Protein AF-A0A3A9APU2-F1 (afdb_monomer_lite)

Secondary structure (DSSP, 8-state):
-EEEEEE---SS--SEEEEEEEEEESSHHHHHHHHHHHTTTEEEEEE-S--SSS-EEEEEEEEEESS-----------

pLDDT: mean 78.95, std 14.99, range [45.81, 93.69]

Sequence (78 aa):
MEITVWRWQSEVESDTMAVKVRISYEKPQELHTVTEMLKPIIKSCKADKGENGRYKKAYLEVDISDGKAQKGVNSPLI

Organism: NCBI:txid2320100

Radius of gyration: 15.42 Å; chains: 1; bounding box: 42×16×51 Å

Foldseek 3Di:
DDKDKDFDDDPDDDQWTKIKIKDKAQDVVVVVVVCVVQVVFWPDKDWDPDDPDNITMMMTIGIHGPDDDPPPPPPPDD

Structure (mmCIF, N/CA/C/O backbone):
data_AF-A0A3A9APU2-F1
#
_entry.id   AF-A0A3A9APU2-F1
#
loop_
_atom_site.group_PDB
_atom_site.id
_atom_site.type_symbol
_atom_site.label_atom_id
_atom_site.label_alt_id
_atom_site.label_comp_id
_atom_site.label_asym_id
_atom_site.label_entity_id
_atom_site.label_seq_id
_atom_site.pdbx_PDB_ins_code
_atom_site.Cartn_x
_atom_site.Cartn_y
_atom_site.Cartn_z
_atom_site.occupancy
_atom_site.B_iso_or_equiv
_atom_site.auth_seq_id
_atom_site.auth_comp_id
_atom_site.auth_asym_id
_atom_site.auth_atom_id
_atom_site.pdbx_PDB_model_num
ATOM 1 N N . MET A 1 1 ? -7.554 10.096 4.083 1.00 82.19 1 MET A N 1
ATOM 2 C CA . MET A 1 1 ? -6.361 9.458 3.484 1.00 82.19 1 MET A CA 1
ATOM 3 C C . MET A 1 1 ? -5.329 10.499 3.055 1.00 82.19 1 MET A C 1
ATOM 5 O O . MET A 1 1 ? -5.715 11.509 2.481 1.00 82.19 1 MET A O 1
ATOM 9 N N . GLU A 1 2 ? -4.043 10.237 3.298 1.00 88.88 2 GLU A N 1
ATOM 10 C CA . GLU A 1 2 ? -2.898 11.007 2.776 1.00 88.88 2 GLU A CA 1
ATOM 11 C C . GLU A 1 2 ? -1.968 10.064 1.995 1.00 88.88 2 GLU A C 1
ATOM 13 O O . GLU A 1 2 ? -1.707 8.948 2.449 1.00 88.88 2 GLU A O 1
ATOM 18 N N . ILE A 1 3 ? -1.461 10.506 0.840 1.00 88.12 3 ILE A N 1
ATOM 19 C CA . ILE A 1 3 ? -0.490 9.764 0.025 1.00 88.12 3 ILE A CA 1
ATOM 20 C C . ILE A 1 3 ? 0.772 10.615 -0.119 1.00 88.12 3 ILE A C 1
ATOM 22 O O . ILE A 1 3 ? 0.711 11.752 -0.578 1.00 88.12 3 ILE A O 1
ATOM 26 N N . THR A 1 4 ? 1.922 10.060 0.254 1.00 89.31 4 THR A N 1
ATOM 27 C CA . THR A 1 4 ? 3.233 10.704 0.107 1.00 89.31 4 THR A CA 1
ATOM 28 C C . THR A 1 4 ? 4.125 9.844 -0.775 1.00 89.31 4 THR A C 1
ATOM 30 O O 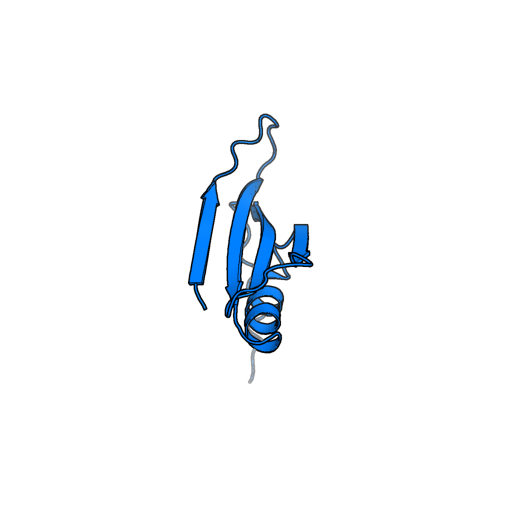. THR A 1 4 ? 4.199 8.632 -0.582 1.00 89.31 4 THR A O 1
ATOM 33 N N . VAL A 1 5 ? 4.823 10.460 -1.725 1.00 87.94 5 VAL A N 1
ATOM 34 C CA . VAL A 1 5 ? 5.623 9.751 -2.728 1.00 87.94 5 VAL A CA 1
ATOM 35 C C . VAL A 1 5 ? 7.081 10.177 -2.626 1.00 87.94 5 VAL A C 1
ATOM 37 O O . VAL A 1 5 ? 7.379 11.368 -2.600 1.00 87.94 5 VAL A O 1
ATOM 40 N N . TRP A 1 6 ? 7.983 9.199 -2.591 1.00 85.31 6 TRP A N 1
ATOM 41 C CA . TRP A 1 6 ? 9.428 9.401 -2.543 1.00 85.31 6 TRP A CA 1
ATOM 42 C C . TRP A 1 6 ? 10.077 8.698 -3.731 1.00 85.31 6 TRP A C 1
ATOM 44 O O . TRP A 1 6 ? 9.838 7.510 -3.966 1.00 85.31 6 TRP A O 1
ATOM 54 N N . ARG A 1 7 ? 10.925 9.416 -4.469 1.00 79.94 7 ARG A N 1
ATOM 55 C CA . ARG A 1 7 ? 11.753 8.810 -5.514 1.00 79.94 7 ARG A CA 1
ATOM 56 C C . ARG A 1 7 ? 12.887 8.034 -4.852 1.00 79.94 7 ARG A C 1
ATOM 58 O O . ARG A 1 7 ? 13.642 8.607 -4.071 1.00 79.94 7 ARG A O 1
ATOM 65 N N . TRP A 1 8 ? 12.999 6.748 -5.165 1.00 72.44 8 TRP A N 1
ATOM 66 C CA . TRP A 1 8 ? 14.091 5.910 -4.692 1.00 72.44 8 TRP A CA 1
ATOM 67 C C . TRP A 1 8 ? 15.154 5.835 -5.791 1.00 72.44 8 TRP A C 1
ATOM 69 O O . TRP A 1 8 ? 14.900 5.301 -6.868 1.00 72.44 8 TRP A O 1
ATOM 79 N N . GLN A 1 9 ? 16.334 6.414 -5.562 1.00 58.88 9 GLN A N 1
ATOM 80 C CA . GLN A 1 9 ? 17.468 6.233 -6.471 1.00 58.88 9 GLN A CA 1
ATOM 81 C C . GLN A 1 9 ? 18.064 4.845 -6.224 1.00 58.88 9 GLN A C 1
ATOM 83 O O . GLN A 1 9 ? 18.765 4.631 -5.240 1.00 58.88 9 GLN A O 1
ATOM 88 N N . SER A 1 10 ? 17.720 3.888 -7.088 1.00 59.00 10 SER A N 1
ATOM 89 C CA . SER A 1 10 ? 18.366 2.577 -7.134 1.00 59.00 10 SER A CA 1
ATOM 90 C C . SER A 1 10 ? 19.523 2.627 -8.125 1.00 59.00 10 SER A C 1
ATOM 92 O O . SER A 1 10 ? 19.342 3.043 -9.266 1.00 59.00 10 SER A O 1
ATOM 94 N N . GLU A 1 11 ? 20.693 2.174 -7.693 1.00 56.69 11 GLU A N 1
ATOM 95 C CA . GLU A 1 11 ? 21.945 2.148 -8.453 1.00 56.69 11 GLU A CA 1
ATOM 96 C C . GLU A 1 11 ? 22.041 0.871 -9.310 1.00 56.69 11 GLU A C 1
ATOM 98 O O . GLU A 1 11 ? 23.012 0.128 -9.244 1.00 56.69 11 GLU A O 1
ATOM 103 N N . VAL A 1 12 ? 20.982 0.549 -10.059 1.00 57.09 12 VAL A N 1
ATOM 104 C CA . VAL A 1 12 ? 21.023 -0.500 -11.089 1.00 57.09 12 VAL A CA 1
ATOM 105 C C . VAL A 1 12 ? 20.274 -0.015 -12.326 1.00 57.09 12 VAL A C 1
ATOM 107 O O . VAL A 1 12 ? 19.100 0.347 -12.254 1.00 57.09 12 VAL A O 1
ATOM 110 N N . GLU A 1 13 ? 20.981 0.027 -13.453 1.00 58.97 13 GLU A N 1
ATOM 111 C CA . GLU A 1 13 ? 20.436 0.323 -14.777 1.00 58.97 13 GLU A CA 1
ATOM 112 C C . GLU A 1 13 ? 19.367 -0.710 -15.150 1.00 58.97 13 GLU A C 1
ATOM 114 O O . GLU A 1 13 ? 19.650 -1.890 -15.350 1.00 58.97 13 GLU A O 1
ATOM 119 N N . SER A 1 14 ? 18.116 -0.275 -15.224 1.00 60.50 14 SER A N 1
ATOM 120 C CA . SER A 1 14 ? 17.000 -0.974 -15.866 1.00 60.50 14 SER A CA 1
ATOM 121 C C . SER A 1 14 ? 15.932 0.079 -16.166 1.00 60.50 14 SER A C 1
ATOM 123 O O . SER A 1 14 ? 15.807 1.034 -15.400 1.00 60.50 14 SER A O 1
ATOM 125 N N . ASP A 1 15 ? 15.178 -0.070 -17.259 1.00 68.50 15 ASP A N 1
ATOM 126 C CA . ASP A 1 15 ? 14.195 0.884 -17.827 1.00 68.50 15 ASP A CA 1
ATOM 127 C C . ASP A 1 15 ? 13.000 1.279 -16.912 1.00 68.50 15 ASP A C 1
ATOM 129 O O . ASP A 1 15 ? 11.937 1.706 -17.376 1.00 68.50 15 ASP A O 1
ATOM 133 N N . THR A 1 16 ? 13.130 1.118 -15.596 1.00 71.19 16 THR A N 1
ATOM 134 C CA . THR A 1 16 ? 12.079 1.275 -14.591 1.00 71.19 16 THR A CA 1
ATOM 135 C C . THR A 1 16 ? 12.532 2.171 -13.441 1.00 71.19 16 THR A C 1
ATOM 137 O O . THR A 1 16 ? 13.505 1.876 -12.747 1.00 71.19 16 THR A O 1
ATOM 140 N N . MET A 1 17 ? 11.784 3.244 -13.180 1.00 82.75 17 MET A N 1
ATOM 141 C CA . MET A 1 17 ? 11.962 4.084 -11.999 1.00 82.75 17 MET A CA 1
ATOM 142 C C . MET A 1 17 ? 11.294 3.452 -10.777 1.00 82.75 17 MET A C 1
ATOM 144 O O . MET A 1 17 ? 10.069 3.342 -10.724 1.00 82.75 17 MET A O 1
ATOM 148 N N . ALA A 1 18 ? 12.091 3.110 -9.765 1.00 83.44 18 ALA A N 1
ATOM 149 C CA . ALA A 1 18 ? 11.583 2.653 -8.476 1.00 83.44 18 ALA A CA 1
ATOM 150 C C . ALA A 1 18 ? 11.082 3.837 -7.629 1.00 83.44 18 ALA A C 1
ATOM 152 O O . ALA A 1 18 ? 11.789 4.824 -7.392 1.00 83.44 18 ALA A O 1
ATOM 153 N N . VAL A 1 19 ? 9.848 3.739 -7.141 1.00 88.56 19 VAL A N 1
ATOM 154 C CA . VAL A 1 19 ? 9.207 4.760 -6.309 1.00 88.56 19 VAL A CA 1
ATOM 155 C C . VAL A 1 19 ? 8.629 4.118 -5.058 1.00 88.56 19 VAL A C 1
ATOM 157 O O . VAL A 1 19 ? 8.019 3.051 -5.102 1.00 88.56 19 VAL A O 1
ATOM 160 N N . LYS A 1 20 ? 8.795 4.796 -3.922 1.00 90.44 20 LYS A N 1
ATOM 161 C CA . LYS A 1 20 ? 8.214 4.382 -2.647 1.00 90.44 20 LYS A CA 1
ATOM 162 C C . LYS A 1 20 ? 7.034 5.278 -2.304 1.00 90.44 20 LYS A C 1
ATOM 164 O O . LYS A 1 20 ? 7.183 6.492 -2.169 1.00 90.44 20 LYS A O 1
ATOM 169 N N . VAL A 1 21 ? 5.864 4.681 -2.122 1.00 91.56 21 VAL A N 1
ATOM 170 C CA . VAL A 1 21 ? 4.627 5.382 -1.769 1.00 91.56 21 VAL A CA 1
ATOM 171 C C . VAL A 1 21 ? 4.261 5.045 -0.331 1.00 91.56 21 VAL A C 1
ATOM 173 O O . VAL A 1 21 ? 4.162 3.879 0.041 1.00 91.56 21 VAL A O 1
ATOM 176 N N . ARG A 1 22 ? 4.051 6.068 0.493 1.00 92.38 22 ARG A N 1
ATOM 177 C CA . ARG A 1 22 ? 3.469 5.949 1.830 1.00 92.38 22 ARG A CA 1
ATOM 178 C C . ARG A 1 22 ? 1.999 6.325 1.749 1.00 92.38 22 ARG A C 1
ATOM 180 O O . ARG A 1 22 ? 1.673 7.407 1.271 1.00 92.38 22 ARG A O 1
ATOM 187 N N . ILE A 1 23 ? 1.133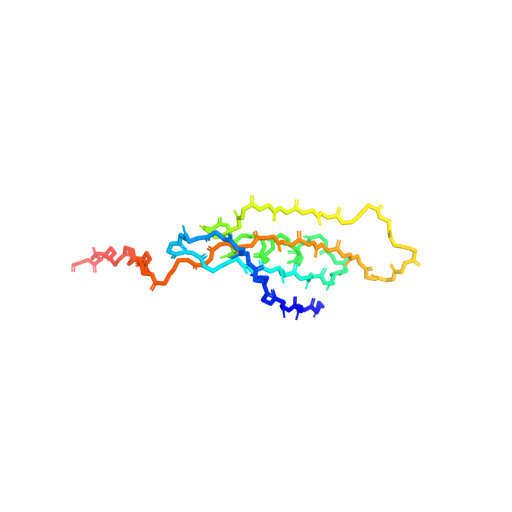 5.472 2.271 1.00 91.81 23 ILE A N 1
ATOM 188 C CA . ILE A 1 23 ? -0.302 5.727 2.375 1.00 91.81 23 ILE A CA 1
ATOM 189 C C . ILE A 1 23 ? -0.673 5.737 3.847 1.00 91.81 23 ILE A C 1
ATOM 191 O O . ILE A 1 23 ? -0.475 4.740 4.537 1.00 91.81 23 ILE A O 1
ATOM 195 N N . SER A 1 24 ? -1.243 6.846 4.304 1.00 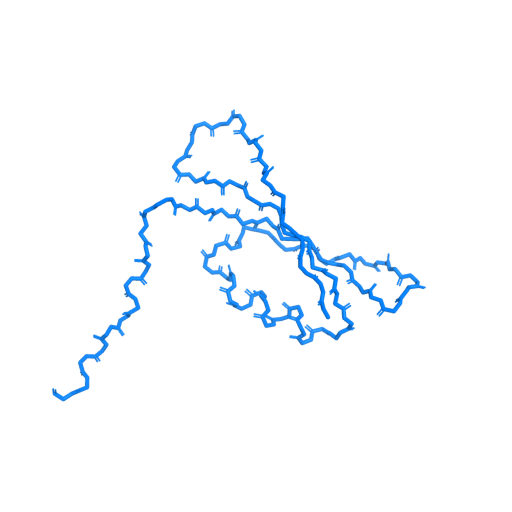92.12 24 SER A N 1
ATOM 196 C CA . SER A 1 24 ? -1.888 6.958 5.609 1.00 92.12 24 SER A CA 1
ATOM 197 C C . SER A 1 24 ? -3.403 6.857 5.415 1.00 92.12 24 SER A C 1
ATOM 199 O O . SER A 1 24 ? -4.000 7.683 4.718 1.00 92.12 24 SER A O 1
ATOM 201 N N . TYR A 1 25 ? -4.037 5.848 6.008 1.00 92.31 25 TYR A N 1
ATOM 202 C CA . TYR A 1 25 ? -5.450 5.510 5.801 1.00 92.31 25 TYR A CA 1
ATOM 203 C C . TYR A 1 25 ? -6.152 5.180 7.123 1.00 92.31 25 TYR A C 1
ATOM 205 O O . TYR A 1 25 ? -5.517 4.754 8.081 1.00 92.31 25 TYR A O 1
ATOM 213 N N . GLU A 1 26 ? -7.467 5.367 7.194 1.00 91.44 26 GLU A N 1
ATOM 214 C CA . GLU A 1 26 ? -8.278 5.014 8.370 1.00 91.44 26 GLU A CA 1
ATOM 215 C C . GLU A 1 26 ? -8.988 3.677 8.145 1.00 91.44 26 GLU A C 1
ATOM 217 O O . GLU A 1 26 ? -8.973 2.785 8.999 1.00 91.44 26 GLU A O 1
ATOM 222 N N . LYS A 1 27 ? -9.595 3.518 6.963 1.00 91.25 27 LYS A N 1
ATOM 223 C CA . LYS A 1 27 ? -10.400 2.346 6.611 1.00 91.25 27 LYS A CA 1
ATOM 224 C C . LYS A 1 27 ? -9.622 1.426 5.670 1.00 91.25 27 LYS A C 1
ATOM 226 O O . LYS A 1 27 ? -9.053 1.906 4.692 1.00 91.25 27 LYS A O 1
ATOM 231 N N . PRO A 1 28 ? -9.667 0.095 5.863 1.00 89.94 28 PRO A N 1
ATOM 232 C CA . PRO A 1 28 ? -9.025 -0.855 4.946 1.00 89.94 28 PRO A CA 1
ATOM 233 C C . PRO A 1 28 ? -9.448 -0.694 3.473 1.00 89.94 28 PRO A C 1
ATOM 235 O O . PRO A 1 28 ? -8.664 -0.967 2.571 1.00 89.94 28 PRO A O 1
ATOM 238 N N . GLN A 1 29 ? -10.669 -0.208 3.228 1.00 93.69 29 GLN A N 1
ATOM 239 C CA . GLN A 1 29 ? -11.215 0.059 1.891 1.00 93.69 29 GLN A CA 1
ATOM 240 C C . GLN A 1 29 ? -10.452 1.163 1.138 1.00 93.69 29 GLN A C 1
ATOM 242 O O . GLN A 1 29 ? -10.317 1.086 -0.083 1.00 93.69 29 GLN A O 1
ATOM 247 N N . GLU A 1 30 ? -9.933 2.171 1.850 1.00 92.38 30 GLU A N 1
ATOM 248 C CA . GLU A 1 30 ? -9.120 3.237 1.251 1.00 92.38 30 GLU A CA 1
ATOM 249 C C . GLU A 1 30 ? -7.820 2.645 0.688 1.00 92.38 30 GLU A C 1
ATOM 251 O O . GLU A 1 30 ? -7.495 2.857 -0.479 1.00 92.38 30 GLU A O 1
ATOM 256 N N . LEU A 1 31 ? -7.130 1.814 1.481 1.00 92.25 31 LEU A N 1
ATOM 257 C CA . LEU A 1 31 ? -5.916 1.122 1.042 1.00 92.25 31 LEU A CA 1
ATOM 258 C C . LEU A 1 31 ? -6.191 0.159 -0.119 1.00 92.25 31 LEU A C 1
ATOM 260 O O . LEU A 1 31 ? -5.415 0.113 -1.074 1.00 92.25 31 LEU A O 1
ATOM 264 N N . HIS A 1 32 ? -7.287 -0.600 -0.048 1.00 92.31 32 HIS A N 1
ATOM 265 C CA . HIS A 1 32 ? -7.678 -1.522 -1.113 1.00 92.31 32 HIS A CA 1
ATOM 266 C C . HIS A 1 32 ? -7.867 -0.784 -2.442 1.00 92.31 32 HIS A C 1
ATOM 268 O O . HIS A 1 32 ? -7.313 -1.198 -3.451 1.00 92.31 32 HIS A O 1
ATOM 274 N N . THR A 1 33 ? -8.569 0.351 -2.430 1.00 92.12 33 THR A N 1
ATOM 275 C CA . THR A 1 33 ? -8.811 1.157 -3.637 1.00 92.12 33 THR A CA 1
ATOM 276 C C . THR A 1 33 ? -7.503 1.600 -4.290 1.00 92.12 33 THR A C 1
ATOM 278 O O . THR A 1 33 ? -7.322 1.419 -5.491 1.00 92.12 33 THR A O 1
ATOM 281 N N . VAL A 1 34 ? -6.555 2.117 -3.504 1.00 91.00 34 VAL A N 1
ATOM 282 C CA . VAL A 1 34 ? -5.253 2.546 -4.040 1.00 91.00 34 VAL A CA 1
ATOM 283 C C . VAL A 1 34 ? -4.440 1.355 -4.550 1.00 91.00 34 VAL A C 1
ATOM 285 O O . VAL A 1 34 ? -3.801 1.444 -5.596 1.00 91.00 34 VAL A O 1
ATOM 288 N N . THR A 1 35 ? -4.498 0.225 -3.845 1.00 90.69 35 THR A N 1
ATOM 289 C CA . THR A 1 35 ? -3.804 -0.999 -4.255 1.00 90.69 35 THR A CA 1
ATOM 290 C C . THR A 1 35 ? -4.356 -1.517 -5.581 1.00 90.69 35 THR A C 1
ATOM 292 O O . THR A 1 35 ? -3.566 -1.814 -6.465 1.00 90.69 35 THR A O 1
ATOM 295 N N . GLU A 1 36 ? -5.680 -1.551 -5.775 1.00 91.94 36 GLU A N 1
ATOM 296 C CA . GLU A 1 36 ? -6.307 -1.934 -7.052 1.00 91.94 36 GLU A CA 1
ATOM 297 C C . GLU A 1 36 ? -5.864 -1.038 -8.213 1.00 91.94 36 GLU A C 1
ATOM 299 O O . GLU A 1 36 ? -5.553 -1.541 -9.289 1.00 91.94 36 GLU A O 1
ATOM 304 N N . MET A 1 37 ? -5.794 0.279 -7.997 1.00 89.81 37 MET A N 1
ATOM 305 C CA . MET A 1 37 ? -5.378 1.227 -9.038 1.00 89.81 37 MET A CA 1
ATOM 306 C C . MET A 1 37 ? -3.905 1.067 -9.421 1.00 89.81 37 MET A C 1
ATOM 308 O O . MET A 1 37 ? -3.543 1.256 -10.580 1.00 89.81 37 MET A O 1
ATOM 312 N N . LEU A 1 38 ? -3.054 0.723 -8.453 1.00 89.00 38 LEU A N 1
ATOM 313 C CA . LEU A 1 38 ? -1.612 0.596 -8.650 1.00 89.00 38 LEU A CA 1
ATOM 314 C C . LEU A 1 38 ? -1.164 -0.852 -8.899 1.00 89.00 38 LEU A C 1
ATOM 316 O O . LEU A 1 38 ? 0.003 -1.061 -9.211 1.00 89.00 38 LEU A O 1
ATOM 320 N N . LYS A 1 39 ? -2.062 -1.846 -8.836 1.00 86.31 39 LYS A N 1
ATOM 321 C CA . LYS A 1 39 ? -1.794 -3.266 -9.135 1.00 86.31 39 LYS A CA 1
ATOM 322 C C . LYS A 1 39 ? -0.852 -3.522 -10.315 1.00 86.31 39 LYS A C 1
ATOM 324 O O . LYS A 1 39 ? 0.036 -4.350 -10.138 1.00 86.31 39 LYS A O 1
ATOM 329 N N . PRO A 1 40 ? -0.997 -2.868 -11.488 1.00 87.38 40 PRO A N 1
ATOM 330 C CA . PRO A 1 40 ? -0.117 -3.151 -12.623 1.00 87.38 40 PRO A CA 1
ATOM 331 C C . PRO A 1 40 ? 1.345 -2.747 -12.389 1.00 87.38 40 PRO A C 1
ATOM 333 O O . PRO A 1 40 ? 2.217 -3.233 -13.099 1.00 87.38 40 PRO A O 1
ATOM 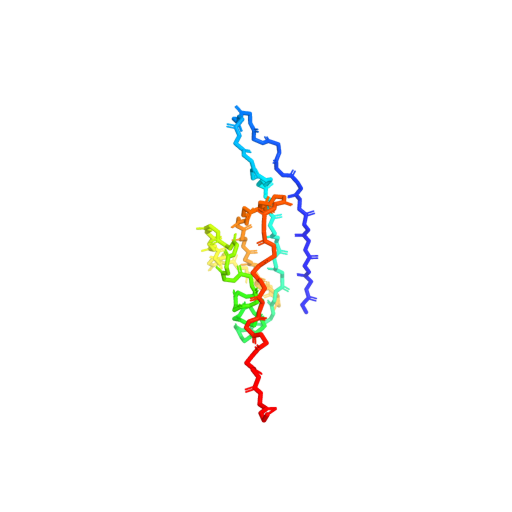336 N N . ILE A 1 41 ? 1.611 -1.869 -11.419 1.00 88.50 41 ILE A N 1
ATOM 337 C CA . ILE A 1 41 ? 2.941 -1.308 -11.152 1.00 88.50 41 ILE A CA 1
ATOM 338 C C . ILE A 1 41 ? 3.442 -1.562 -9.724 1.00 88.50 41 ILE A C 1
ATOM 340 O O . ILE A 1 41 ? 4.598 -1.266 -9.433 1.00 88.50 41 ILE A O 1
ATOM 344 N N . ILE A 1 42 ? 2.614 -2.100 -8.819 1.00 89.50 42 ILE A N 1
ATOM 345 C CA . ILE A 1 42 ? 3.042 -2.478 -7.465 1.00 89.50 42 ILE A CA 1
ATOM 346 C C . ILE A 1 42 ? 3.965 -3.689 -7.542 1.00 89.50 42 ILE A C 1
ATOM 348 O O . ILE A 1 42 ? 3.575 -4.772 -7.970 1.00 89.50 42 ILE A O 1
ATOM 352 N N . LYS A 1 43 ? 5.166 -3.513 -7.000 1.00 88.50 43 LYS A N 1
ATOM 353 C CA . LYS A 1 43 ? 6.131 -4.576 -6.741 1.00 88.50 43 LYS A CA 1
ATOM 354 C C . LYS A 1 43 ? 5.898 -5.225 -5.382 1.00 88.50 43 LYS A C 1
ATOM 356 O O . LYS A 1 43 ? 5.937 -6.445 -5.247 1.00 88.50 43 LYS A O 1
ATOM 361 N N . SER A 1 44 ? 5.668 -4.408 -4.355 1.00 88.38 44 SER A N 1
ATOM 362 C CA . SER A 1 44 ? 5.423 -4.894 -3.000 1.00 88.38 44 SER A CA 1
ATOM 363 C C . SER A 1 44 ? 4.498 -3.957 -2.225 1.00 88.38 44 SER A C 1
ATOM 365 O O . SER A 1 44 ? 4.499 -2.744 -2.427 1.00 88.38 44 SER A O 1
ATOM 367 N N . CYS A 1 45 ? 3.687 -4.530 -1.333 1.00 89.81 45 CYS A N 1
ATOM 368 C CA . CYS A 1 45 ? 2.827 -3.794 -0.413 1.00 89.81 45 CYS A CA 1
ATOM 369 C C . CYS A 1 45 ? 3.045 -4.309 1.005 1.00 89.81 45 CYS A C 1
ATOM 371 O O . CYS A 1 45 ? 2.844 -5.491 1.288 1.00 89.81 45 CYS A O 1
ATOM 373 N N . LYS A 1 46 ? 3.434 -3.413 1.911 1.00 90.38 46 LYS A N 1
ATOM 374 C CA . LYS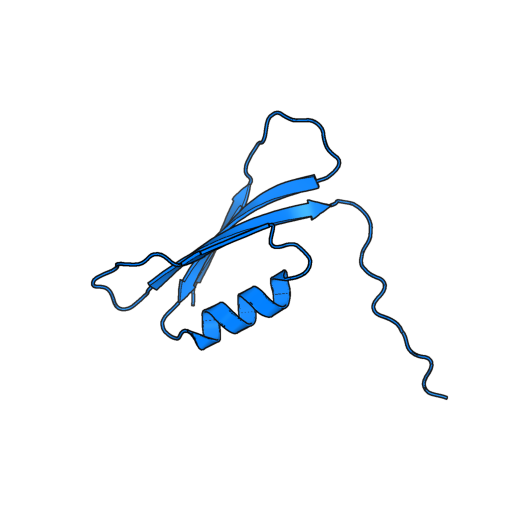 A 1 46 ? 3.615 -3.705 3.332 1.00 90.38 46 LYS A CA 1
ATOM 375 C C . LYS A 1 46 ? 2.717 -2.782 4.140 1.00 90.38 46 LYS A C 1
ATOM 377 O O . LYS A 1 46 ? 3.003 -1.595 4.280 1.00 90.38 46 LYS A O 1
ATOM 382 N N . ALA A 1 47 ? 1.624 -3.333 4.661 1.00 89.19 47 ALA A N 1
ATOM 383 C CA . ALA A 1 47 ? 0.827 -2.654 5.671 1.00 89.19 47 ALA A CA 1
ATOM 384 C C . ALA A 1 47 ? 1.576 -2.712 7.006 1.00 89.19 47 ALA A C 1
ATOM 386 O O . ALA A 1 47 ? 2.007 -3.787 7.433 1.00 89.19 47 ALA A O 1
ATOM 387 N N . ASP A 1 48 ? 1.743 -1.556 7.638 1.00 86.69 48 ASP A N 1
ATOM 388 C CA . ASP A 1 48 ? 2.299 -1.489 8.976 1.00 86.69 48 ASP A CA 1
ATOM 389 C C . ASP A 1 48 ? 1.335 -2.167 9.963 1.00 86.69 48 ASP A C 1
ATOM 391 O O . ASP A 1 48 ? 0.111 -2.029 9.860 1.00 86.69 48 ASP A O 1
ATOM 395 N N . LYS A 1 49 ? 1.885 -2.973 10.875 1.00 74.69 49 LYS A N 1
ATOM 396 C CA . LYS A 1 49 ? 1.099 -3.791 11.808 1.00 74.69 49 LYS A CA 1
ATOM 397 C C . LYS A 1 49 ? 0.746 -3.053 13.100 1.00 74.69 49 LYS A C 1
ATOM 399 O O . LYS A 1 49 ? 0.015 -3.619 13.909 1.00 74.69 49 LYS A O 1
ATOM 404 N N . GLY A 1 50 ? 1.229 -1.831 13.313 1.00 67.75 50 GLY A N 1
ATOM 405 C CA . GLY A 1 50 ? 1.028 -1.141 14.576 1.00 67.75 50 GLY A CA 1
ATOM 406 C C . GLY A 1 50 ? 1.171 0.368 14.479 1.00 67.75 50 GLY A C 1
ATOM 407 O O . GLY A 1 50 ? 2.272 0.896 14.457 1.00 67.75 50 GLY A O 1
ATOM 408 N N . GLU A 1 51 ? 0.046 1.064 14.614 1.00 62.06 51 GLU A N 1
ATOM 409 C CA . GLU A 1 51 ? 0.040 2.419 15.157 1.00 62.06 51 GLU A CA 1
ATOM 410 C C . GLU A 1 51 ? -1.142 2.572 16.119 1.00 62.06 51 GLU A C 1
ATOM 412 O O . GLU A 1 51 ? -2.287 2.319 15.750 1.00 62.06 51 GLU A O 1
ATOM 417 N N . ASN A 1 52 ? -0.870 3.014 17.353 1.00 64.50 52 ASN A N 1
ATOM 418 C CA . ASN A 1 52 ? -1.872 3.411 18.358 1.00 64.50 52 ASN A CA 1
ATOM 419 C C . ASN A 1 52 ? -2.519 4.774 18.007 1.00 64.50 52 ASN A C 1
ATOM 421 O O . ASN A 1 52 ? -2.782 5.602 18.877 1.00 64.50 52 ASN A O 1
ATOM 425 N N . GLY A 1 53 ? -2.735 5.034 16.716 1.00 77.50 53 GLY A N 1
ATOM 426 C CA . GLY A 1 53 ? -3.244 6.290 16.177 1.00 77.50 53 GLY A CA 1
ATOM 427 C C . GLY A 1 53 ? -4.473 6.080 15.298 1.00 77.50 53 GLY A C 1
ATOM 428 O O . GLY A 1 53 ? -4.781 4.972 14.867 1.00 77.50 53 GLY A O 1
ATOM 429 N N . ARG A 1 54 ? -5.181 7.173 15.005 1.00 84.44 54 ARG A N 1
ATOM 430 C CA . ARG A 1 54 ? -6.371 7.161 14.137 1.00 84.44 54 ARG A CA 1
ATOM 431 C C . ARG A 1 54 ? -6.073 6.659 12.714 1.00 84.44 54 ARG A C 1
ATOM 433 O O . ARG A 1 54 ? -6.951 6.083 12.078 1.00 84.44 54 ARG A O 1
ATOM 440 N N . TYR A 1 55 ? -4.849 6.868 12.231 1.00 87.00 55 TYR A N 1
ATOM 441 C CA . TYR A 1 55 ? -4.414 6.496 10.886 1.00 87.00 55 TYR A CA 1
ATOM 442 C C . TYR A 1 55 ? -3.427 5.328 10.931 1.00 87.00 55 TYR A C 1
ATOM 444 O O . TYR A 1 55 ? -2.461 5.345 11.690 1.00 87.00 55 TYR A O 1
ATOM 452 N N . LYS A 1 56 ? -3.657 4.341 10.069 1.00 91.19 56 LYS A N 1
ATOM 453 C CA . LYS A 1 56 ? -2.746 3.241 9.749 1.00 91.19 56 LYS A CA 1
ATOM 454 C C . LYS A 1 56 ? -1.848 3.646 8.588 1.00 91.19 56 LYS A C 1
ATOM 456 O O . LYS A 1 56 ? -2.242 4.472 7.762 1.00 91.19 56 LYS A O 1
ATOM 461 N N . LYS A 1 57 ? -0.674 3.025 8.481 1.00 91.69 57 LYS A N 1
ATOM 462 C CA . LYS A 1 57 ? 0.264 3.265 7.380 1.00 91.69 57 LYS A CA 1
ATOM 463 C C . LYS A 1 57 ? 0.465 2.021 6.527 1.00 91.69 57 LYS A C 1
ATOM 465 O O . LYS A 1 57 ? 0.431 0.893 7.011 1.00 91.69 57 LYS A O 1
ATOM 470 N N . ALA A 1 58 ? 0.659 2.229 5.235 1.00 92.69 58 ALA A N 1
ATOM 471 C CA . ALA A 1 58 ? 1.128 1.218 4.304 1.00 92.69 58 ALA A CA 1
ATOM 472 C C . ALA A 1 58 ? 2.225 1.808 3.425 1.00 92.69 58 ALA A C 1
ATOM 474 O O . ALA A 1 58 ? 2.213 2.996 3.097 1.00 92.69 58 ALA A O 1
ATOM 475 N N . TYR A 1 59 ? 3.165 0.957 3.046 1.00 92.31 59 TYR A N 1
ATOM 476 C CA . TYR A 1 59 ? 4.266 1.292 2.164 1.00 92.31 59 TYR A CA 1
ATOM 477 C C . TYR A 1 59 ? 4.160 0.429 0.915 1.00 92.31 59 TYR A C 1
ATOM 479 O O . TYR A 1 59 ? 4.133 -0.799 1.009 1.00 92.31 59 TYR A O 1
ATOM 487 N N . LEU A 1 60 ? 4.093 1.081 -0.239 1.00 92.19 60 LEU A N 1
ATOM 488 C CA . LEU A 1 60 ? 4.133 0.442 -1.543 1.00 92.19 60 LEU A CA 1
ATOM 489 C C . LEU A 1 60 ? 5.478 0.733 -2.197 1.00 92.19 60 LEU A C 1
ATOM 491 O O . LEU A 1 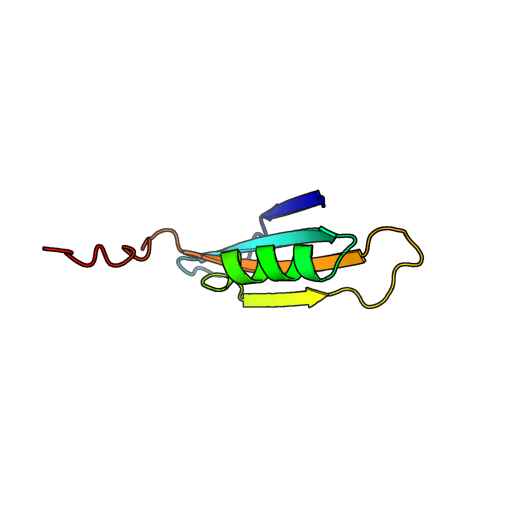60 ? 5.968 1.863 -2.150 1.00 92.19 60 LEU A O 1
ATOM 495 N N . GLU A 1 61 ? 6.042 -0.275 -2.838 1.00 91.62 61 GLU A N 1
ATOM 496 C CA . GLU A 1 61 ? 7.100 -0.107 -3.828 1.00 91.62 61 GLU A CA 1
ATOM 497 C C . GLU A 1 61 ? 6.456 -0.281 -5.197 1.00 91.62 61 GLU A C 1
ATOM 499 O O . GLU A 1 61 ? 5.784 -1.289 -5.434 1.00 91.62 61 GLU A O 1
ATOM 504 N N . VAL A 1 62 ? 6.620 0.710 -6.070 1.00 89.75 62 VAL A N 1
ATOM 505 C CA . VAL A 1 62 ? 6.111 0.669 -7.441 1.00 89.75 62 VAL A CA 1
ATOM 506 C C . VAL A 1 62 ? 7.256 0.853 -8.427 1.00 89.75 62 VAL A C 1
ATOM 508 O O . VAL A 1 62 ? 8.125 1.701 -8.215 1.00 89.75 62 VAL A O 1
ATOM 511 N N . ASP A 1 63 ? 7.238 0.066 -9.497 1.00 88.06 63 ASP A N 1
ATOM 512 C CA . ASP A 1 63 ? 8.181 0.179 -10.606 1.00 88.06 63 ASP A CA 1
ATOM 513 C C . ASP A 1 63 ? 7.457 0.875 -11.769 1.00 88.06 63 ASP A C 1
ATOM 515 O O . ASP A 1 63 ? 6.491 0.360 -12.330 1.00 88.06 63 ASP A O 1
ATOM 519 N N . ILE A 1 64 ? 7.896 2.087 -12.109 1.00 83.75 64 ILE A N 1
ATOM 520 C CA . ILE A 1 64 ? 7.331 2.882 -13.203 1.00 83.75 64 ILE A CA 1
ATOM 521 C C . ILE A 1 64 ? 8.233 2.704 -14.422 1.00 83.75 64 ILE A C 1
ATOM 523 O O . ILE A 1 64 ? 9.312 3.288 -14.486 1.00 83.75 64 ILE A O 1
ATOM 527 N N . SER A 1 65 ? 7.808 1.899 -15.393 1.00 79.50 65 SER A N 1
ATOM 528 C CA . SER A 1 65 ? 8.464 1.838 -16.704 1.00 79.50 65 SER A CA 1
ATOM 529 C C . SER A 1 65 ? 8.108 3.077 -17.529 1.00 79.50 65 SER A C 1
ATOM 531 O O . SER A 1 65 ? 6.922 3.386 -17.663 1.00 79.50 65 SER A O 1
ATOM 533 N N . ASP A 1 66 ? 9.092 3.741 -18.137 1.00 67.56 66 ASP A N 1
ATOM 534 C CA . ASP A 1 66 ? 8.868 4.945 -18.960 1.00 67.56 66 ASP A CA 1
ATOM 535 C C . ASP A 1 66 ? 8.113 4.657 -20.281 1.00 67.56 66 ASP A C 1
ATOM 537 O O . ASP A 1 66 ? 7.639 5.568 -20.953 1.00 67.56 66 ASP A O 1
ATOM 541 N N . GLY A 1 67 ? 7.889 3.389 -20.653 1.00 59.84 67 GLY A N 1
ATOM 542 C CA . GLY A 1 67 ? 7.219 3.085 -21.918 1.00 59.84 67 GLY A CA 1
ATOM 543 C C . GLY A 1 67 ? 6.589 1.706 -22.032 1.00 59.84 67 GLY A C 1
ATOM 544 O O . GLY A 1 67 ? 7.186 0.807 -22.604 1.00 59.84 67 GLY A O 1
ATOM 545 N N . LYS A 1 68 ? 5.327 1.587 -21.613 1.00 49.94 68 LYS A N 1
ATOM 546 C CA . LYS A 1 68 ? 4.150 1.389 -22.483 1.00 49.94 68 LYS A CA 1
ATOM 547 C C . LYS A 1 68 ? 2.929 1.567 -21.585 1.00 49.94 68 LYS A C 1
ATOM 549 O O . LYS A 1 68 ? 2.594 0.679 -20.807 1.00 49.94 68 LYS A O 1
ATOM 554 N N . ALA A 1 69 ? 2.235 2.696 -21.725 1.00 56.56 69 ALA A N 1
ATOM 555 C CA . ALA A 1 69 ? 0.828 2.754 -21.361 1.00 56.56 69 ALA A CA 1
ATOM 556 C C . ALA A 1 69 ? 0.172 1.491 -21.930 1.00 56.56 69 ALA A C 1
ATOM 558 O O . ALA A 1 69 ? 0.203 1.278 -23.147 1.00 56.56 69 ALA A O 1
ATOM 559 N N . GLN A 1 70 ? -0.348 0.620 -21.064 1.00 51.50 70 GLN A N 1
ATOM 560 C CA . GLN A 1 70 ? -1.274 -0.403 -21.509 1.00 51.50 70 GLN A CA 1
ATOM 561 C C . GLN A 1 70 ? -2.384 0.380 -22.196 1.00 51.50 70 GLN A C 1
ATOM 563 O O . GLN A 1 70 ? -3.147 1.091 -21.543 1.00 51.50 70 GLN A O 1
ATOM 568 N N . LYS A 1 71 ? -2.383 0.334 -23.533 1.00 51.78 71 LYS A N 1
ATOM 569 C CA . LYS A 1 71 ? -3.480 0.769 -24.381 1.00 51.78 71 LYS A CA 1
ATOM 570 C C . LYS A 1 71 ? -4.662 -0.046 -23.889 1.00 51.78 71 LYS A C 1
ATOM 572 O O . LYS A 1 71 ? -4.832 -1.191 -24.301 1.00 51.78 71 LYS A O 1
ATOM 577 N N . GLY A 1 72 ? -5.383 0.515 -22.916 1.00 46.66 72 GLY A N 1
ATOM 578 C CA . GLY A 1 72 ? -6.646 -0.006 -22.446 1.00 46.66 72 GLY A CA 1
ATOM 579 C C . GLY A 1 72 ? -7.431 -0.302 -23.702 1.00 46.66 72 GLY A C 1
ATOM 580 O O . GLY A 1 72 ? -7.557 0.565 -24.568 1.00 46.66 72 GLY A O 1
ATOM 581 N N . VAL A 1 73 ? -7.777 -1.574 -23.846 1.00 45.81 73 VAL A N 1
ATOM 582 C CA . VAL A 1 73 ? -8.508 -2.133 -24.966 1.00 45.81 73 VAL A CA 1
ATOM 583 C C . VAL A 1 73 ? -9.658 -1.177 -25.263 1.00 45.81 73 VAL A C 1
ATOM 585 O O . VAL A 1 73 ? -10.641 -1.133 -24.528 1.00 45.81 73 VAL A O 1
ATOM 588 N N . ASN A 1 74 ? -9.519 -0.358 -26.308 1.00 52.56 74 ASN A N 1
ATOM 589 C CA . ASN A 1 74 ? -10.684 0.219 -26.944 1.00 52.56 74 ASN A CA 1
ATOM 590 C C . ASN A 1 74 ? -11.317 -0.976 -27.646 1.00 52.56 74 ASN A C 1
ATOM 592 O O . ASN A 1 74 ? -10.940 -1.326 -28.762 1.00 52.56 74 ASN A O 1
ATOM 596 N N . SER A 1 75 ? -12.149 -1.704 -26.903 1.00 58.06 75 SER A N 1
ATOM 597 C CA . SER A 1 75 ? -13.076 -2.649 -27.493 1.00 58.06 75 SER A CA 1
ATOM 598 C C . SER A 1 75 ? -13.914 -1.818 -28.458 1.00 58.06 75 SER A C 1
ATOM 600 O O . SER A 1 75 ? -14.560 -0.873 -27.991 1.00 58.06 75 SER A O 1
ATOM 602 N N . PRO A 1 76 ? -13.900 -2.105 -29.769 1.00 56.41 76 PRO A N 1
ATOM 603 C CA . PRO A 1 76 ? -14.867 -1.499 -30.653 1.00 56.41 76 PRO A CA 1
ATOM 604 C C . PRO A 1 76 ? -16.213 -2.083 -30.238 1.00 56.41 76 PRO A C 1
ATOM 606 O O . PRO A 1 76 ? -16.489 -3.263 -30.451 1.00 56.41 76 PRO A O 1
ATOM 609 N N . LEU A 1 77 ? -17.018 -1.278 -29.552 1.00 54.81 77 LEU A N 1
ATOM 610 C CA . LEU A 1 77 ? -18.446 -1.502 -29.547 1.00 54.81 77 LEU A CA 1
ATOM 611 C C . LEU A 1 77 ? -18.977 -0.805 -30.795 1.00 54.81 77 LEU A C 1
ATOM 613 O O . LEU A 1 77 ? -19.042 0.423 -30.833 1.00 54.81 77 LEU A O 1
ATOM 617 N N . ILE A 1 78 ? -19.414 -1.669 -31.717 1.00 53.41 78 ILE A N 1
ATOM 618 C CA . ILE A 1 78 ? -20.234 -1.441 -32.914 1.00 53.41 78 ILE A CA 1
ATOM 619 C C . ILE A 1 78 ? -19.445 -1.093 -34.181 1.00 53.41 78 ILE A C 1
ATOM 621 O O . ILE A 1 78 ? -18.811 -0.019 -34.243 1.00 53.41 78 ILE A O 1
#